Protein 7B7J (pdb70)

Solvent-accessible surface area: 5882 Å² total; per-residue (Å²): 180,123,52,4,71,2,13,0,36,3,47,145,32,96,10,86,20,107,24,72,4,103,17,54,4,63,91,19,14,90,80,6,26,160,80,0,23,62,116,0,142,122,95,72,48,80,51,34,133,62,158,58,200,33,134,44,30,1,2,72,125,105,36,64,64,14,136,78,90,47,3,0,51,112,36,125,4,119,101,56,54,106,0,80,10,102,45,92,67,94,157

Structure (mmCIF, N/CA/C/O backbone):
data_7B7J
#
_entry.id   7B7J
#
_cell.length_a   43.979
_cell.length_b   43.979
_cell.length_c   85.146
_cell.angle_alpha   90.000
_cell.angle_beta   90.000
_cell.angle_gamma   90.000
#
_symmetry.space_group_name_H-M   'P 43 21 2'
#
loop_
_entity.id
_entity.type
_entity.pdbx_description
1 polymer 'Secretion protein Snm4'
2 water water
#
loop_
_atom_site.group_PDB
_atom_site.id
_atom_site.type_symbol
_atom_site.label_atom_id
_atom_site.label_alt_id
_atom_site.label_comp_id
_atom_site.label_asym_id
_atom_site.label_entity_id
_atom_site.label_seq_id
_atom_site.pdbx_PDB_ins_code
_atom_site.Cartn_x
_atom_site.Cartn_y
_atom_site.Cartn_z
_atom_site.occupancy
_atom_site.B_iso_or_equiv
_atom_site.auth_seq_id
_atom_site.auth_comp_id
_atom_site.auth_asym_id
_atom_site.auth_atom_id
_atom_site.pdbx_PDB_model_num
ATOM 1 N N . PRO A 1 18 ? -1.717 23.130 86.340 1.00 72.28 17 PRO A N 1
ATOM 2 C CA . PRO A 1 18 ? -0.993 22.844 87.629 1.00 73.09 17 PRO A CA 1
ATOM 3 C C . PRO A 1 18 ? 0.469 22.522 87.305 1.00 66.87 17 PRO A C 1
ATOM 4 O O . PRO A 1 18 ? 0.654 21.713 86.395 1.00 63.59 17 PRO A O 1
ATOM 8 N N . GLN A 1 19 ? 1.445 22.990 88.088 1.00 55.92 18 GLN A N 1
ATOM 9 C CA . GLN A 1 19 ? 2.864 22.638 87.820 1.00 45.39 18 GLN A CA 1
ATOM 10 C C . GLN A 1 19 ? 3.218 21.233 88.316 1.00 38.27 18 GLN A C 1
ATOM 11 O O . GLN A 1 19 ? 2.702 20.808 89.352 1.00 34.84 18 GLN A O 1
ATOM 17 N N . ALA A 1 20 ? 4.103 20.568 87.580 1.00 34.65 19 ALA A N 1
ATOM 18 C CA . ALA A 1 20 ? 4.502 19.197 87.941 1.00 36.59 19 ALA A CA 1
ATOM 19 C C . ALA A 1 20 ? 6.018 19.079 87.990 1.00 33.71 19 ALA A C 1
ATOM 20 O O . ALA A 1 20 ? 6.691 19.963 87.473 1.00 33.72 19 ALA A O 1
ATOM 22 N N . ALA A 1 21 ? 6.507 18.047 88.658 1.00 28.22 20 ALA A N 1
ATOM 23 C CA . ALA A 1 21 ? 7.952 17.747 88.684 1.00 28.88 20 ALA A CA 1
ATOM 24 C C . ALA A 1 21 ? 8.027 16.279 88.290 1.00 30.63 20 ALA A C 1
ATOM 25 O O . ALA A 1 21 ? 7.398 15.398 88.908 1.00 30.64 20 ALA A O 1
ATOM 27 N N . VAL A 1 22 ? 8.962 15.950 87.411 1.00 27.83 21 VAL A N 1
ATOM 28 C CA . VAL A 1 22 ? 9.315 14.571 87.045 1.00 25.59 21 VAL A CA 1
ATOM 29 C C . VAL A 1 22 ? 10.561 14.166 87.894 1.00 28.56 21 VAL A C 1
ATOM 30 O O . VAL A 1 22 ? 11.663 14.752 87.701 1.00 30.92 21 VAL A O 1
ATOM 34 N N . VAL A 1 23 ? 10.359 13.148 88.749 1.00 29.09 22 VAL A N 1
ATOM 35 C CA . VAL A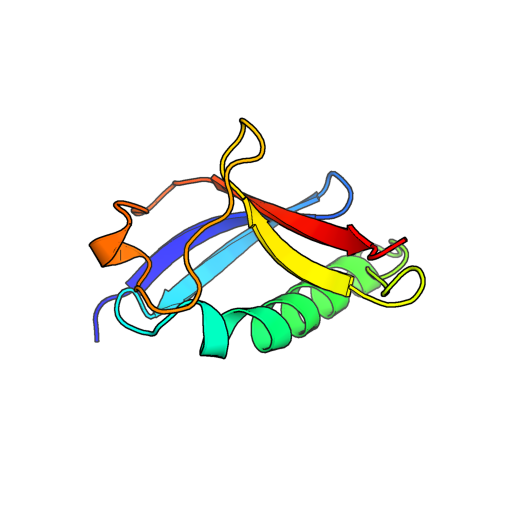 1 23 ? 11.360 12.788 89.733 1.00 27.40 22 VAL A CA 1
ATOM 36 C C . VAL A 1 23 ? 11.667 11.334 89.551 1.00 29.86 22 VAL A C 1
ATOM 37 O O . VAL A 1 23 ? 10.759 10.606 89.311 1.00 28.55 22 VAL A O 1
ATOM 41 N N . ALA A 1 24 ? 12.859 10.987 89.907 1.00 24.05 23 ALA A N 1
ATOM 42 C CA . ALA A 1 24 ? 13.280 9.593 90.008 1.00 25.30 23 ALA A CA 1
ATOM 43 C C . ALA A 1 24 ? 13.257 9.157 91.503 1.00 25.76 23 ALA A C 1
ATOM 44 O O . ALA A 1 24 ? 13.861 9.909 92.289 1.00 26.28 23 ALA A O 1
ATOM 46 N N . ILE A 1 25 ? 12.451 8.167 91.828 1.00 22.09 24 ILE A N 1
ATOM 47 C CA . ILE A 1 25 ? 12.357 7.597 93.186 1.00 22.49 24 ILE A CA 1
ATOM 48 C C . ILE A 1 25 ? 13.158 6.294 93.311 1.00 25.58 24 ILE A C 1
ATOM 49 O O . ILE A 1 25 ? 12.932 5.396 92.434 1.00 29.44 24 ILE A O 1
ATOM 54 N N . MET A 1 26 ? 14.118 6.261 94.240 1.00 25.77 25 MET A N 1
ATOM 55 C CA . MET A 1 26 ? 14.828 4.989 94.418 1.00 28.59 25 MET A CA 1
ATOM 56 C C . MET A 1 26 ? 14.102 4.273 95.561 1.00 26.54 25 MET A C 1
ATOM 57 O O . MET A 1 26 ? 14.063 4.841 96.713 1.00 26.67 25 MET A O 1
ATOM 62 N N . ALA A 1 27 ? 13.809 2.961 95.391 1.00 26.63 26 ALA A N 1
ATOM 63 C CA . ALA A 1 27 ? 13.222 2.155 96.489 1.00 34.22 26 ALA A CA 1
ATOM 64 C C . ALA A 1 27 ? 13.753 0.787 96.310 1.00 30.92 26 ALA A C 1
ATOM 65 O O . ALA A 1 27 ? 13.639 0.249 95.178 1.00 30.71 26 ALA A O 1
ATOM 67 N N . ALA A 1 28 ? 14.254 0.091 97.295 1.00 33.39 27 ALA A N 1
ATOM 68 C CA . ALA A 1 28 ? 14.723 -1.274 97.103 1.00 37.67 27 ALA A CA 1
ATOM 69 C C . ALA A 1 28 ? 15.637 -1.431 95.881 1.00 38.20 27 ALA A C 1
ATOM 70 O O . ALA A 1 28 ? 15.505 -2.474 95.222 1.00 31.46 27 ALA A O 1
ATOM 72 N N . ASP A 1 29 ? 16.626 -0.512 95.621 1.00 32.27 28 ASP A N 1
ATOM 73 C CA . ASP A 1 29 ? 17.532 -0.583 94.493 1.00 32.51 28 ASP A CA 1
ATOM 74 C C . ASP A 1 29 ? 16.823 -0.492 93.184 1.00 35.88 28 ASP A C 1
ATOM 75 O O . ASP A 1 29 ? 17.522 -0.665 92.182 1.00 39.77 28 ASP A O 1
ATOM 80 N N . VAL A 1 30 ? 15.549 -0.114 93.139 1.00 31.18 29 VAL A N 1
ATOM 81 C CA . VAL A 1 30 ? 14.794 0.041 91.858 1.00 31.10 29 VAL A CA 1
ATOM 82 C C . VAL A 1 30 ? 14.532 1.528 91.607 1.00 30.66 29 VAL A C 1
ATOM 83 O O . VAL A 1 30 ? 14.179 2.209 92.560 1.00 29.56 29 VAL A O 1
ATOM 87 N N . GLN A 1 31 ? 14.721 1.993 90.370 1.00 29.73 30 GLN A N 1
ATOM 88 C CA . GLN A 1 31 ? 14.338 3.436 90.089 1.00 30.79 30 GLN A CA 1
ATOM 89 C C . GLN A 1 31 ? 12.969 3.427 89.509 1.00 27.41 30 GLN A C 1
ATOM 90 O O . GLN A 1 31 ? 12.640 2.727 88.465 1.00 29.16 30 GLN A O 1
ATOM 96 N N . ILE A 1 32 ? 12.162 4.322 89.950 1.00 25.99 31 ILE A N 1
ATOM 97 C CA . ILE A 1 32 ? 10.772 4.547 89.459 1.00 27.13 31 ILE A CA 1
ATOM 98 C C . ILE A 1 32 ? 10.536 6.024 89.102 1.00 29.93 31 ILE A C 1
ATOM 99 O O . ILE A 1 32 ? 10.779 6.848 89.921 1.00 28.83 31 ILE A O 1
ATOM 104 N N . ALA A 1 33 ? 10.166 6.266 87.839 1.00 26.32 32 ALA A N 1
ATOM 105 C CA . ALA A 1 33 ? 9.950 7.630 87.385 1.00 29.30 32 ALA A CA 1
ATOM 106 C C . ALA A 1 33 ? 8.489 7.973 87.752 1.00 28.95 32 ALA A C 1
ATOM 107 O O . ALA A 1 33 ? 7.541 7.194 87.392 1.00 27.63 32 ALA A O 1
ATOM 109 N N . VAL A 1 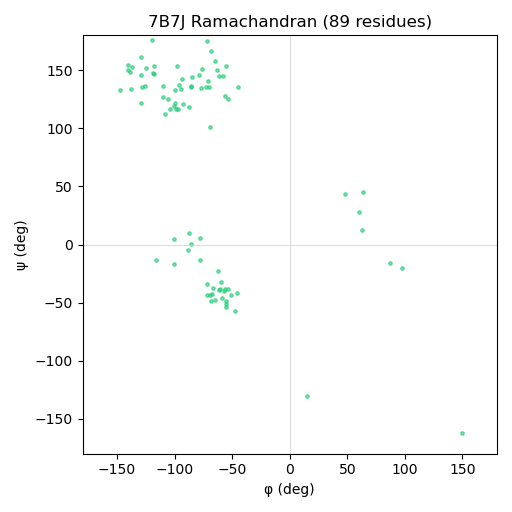34 ? 8.268 9.155 88.299 1.00 26.16 33 VAL A N 1
ATOM 110 C CA . VAL A 1 34 ? 6.891 9.639 88.537 1.00 27.23 33 VAL A CA 1
ATOM 111 C C . VAL A 1 34 ? 6.757 11.082 88.233 1.00 27.36 33 VAL A C 1
ATOM 112 O O . VAL A 1 34 ? 7.685 11.787 88.456 1.00 28.59 33 VAL A O 1
ATOM 116 N N . VAL A 1 35 ? 5.591 11.447 87.922 1.00 26.36 34 VAL A N 1
ATOM 117 C CA . VAL A 1 35 ? 5.100 12.844 87.800 1.00 28.51 34 VAL A CA 1
ATOM 118 C C . VAL A 1 35 ? 4.388 13.207 89.056 1.00 27.78 34 VAL A C 1
ATOM 119 O O . VAL A 1 35 ? 3.329 12.637 89.325 1.00 28.86 34 VAL A O 1
ATOM 123 N N . LEU A 1 36 ? 4.942 14.198 89.753 1.00 25.47 35 LEU A N 1
ATOM 124 C CA . LEU A 1 36 ? 4.369 14.645 91.084 1.00 29.03 35 LEU A CA 1
ATOM 125 C C . LEU A 1 36 ? 3.913 16.1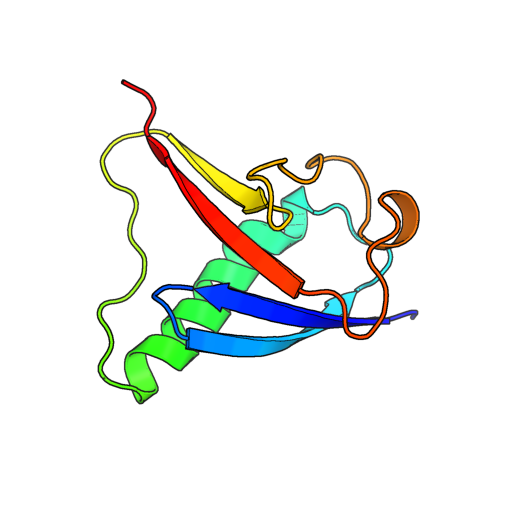13 91.060 1.00 33.01 35 LEU A C 1
ATOM 126 O O . LEU A 1 36 ? 4.483 16.949 90.352 1.00 29.91 35 LEU A O 1
ATOM 131 N N . ASP A 1 37 ? 2.878 16.441 91.799 1.00 27.40 36 ASP A N 1
ATOM 132 C CA . ASP A 1 37 ? 2.531 17.876 91.992 1.00 27.00 36 ASP A CA 1
ATOM 133 C C . ASP A 1 37 ? 3.781 18.577 92.578 1.00 29.21 36 ASP A C 1
ATOM 134 O O . ASP A 1 37 ? 4.195 18.239 93.669 1.00 28.56 36 ASP A O 1
ATOM 139 N N . ALA A 1 38 ? 4.182 19.668 91.943 1.00 29.03 37 ALA A N 1
ATOM 140 C CA . ALA A 1 38 ? 5.373 20.539 92.303 1.00 28.29 37 ALA A CA 1
ATOM 141 C C . ALA A 1 38 ? 5.065 21.458 93.495 1.00 31.14 37 ALA A C 1
ATOM 142 O O . ALA A 1 38 ? 6.082 22.057 93.962 1.00 31.15 37 ALA A O 1
ATOM 144 N N . HIS A 1 39 ? 3.804 21.593 93.877 1.00 29.95 38 HIS A N 1
ATOM 145 C CA . HIS A 1 39 ? 3.375 22.612 94.887 1.00 31.96 38 HIS A CA 1
ATOM 146 C C . HIS A 1 39 ? 2.815 21.962 96.165 1.00 33.17 38 HIS A C 1
ATOM 147 O O . HIS A 1 39 ? 2.577 22.655 97.142 1.00 32.66 38 HIS A O 1
ATOM 154 N N . ALA A 1 40 ? 2.520 20.659 96.159 1.00 28.87 39 ALA A N 1
ATOM 155 C CA . ALA A 1 40 ? 1.931 20.107 97.399 1.00 29.58 39 ALA A CA 1
ATOM 156 C C . ALA A 1 40 ? 3.008 19.926 98.441 1.00 27.51 39 ALA A C 1
ATOM 157 O O . ALA A 1 40 ? 4.108 19.497 98.087 1.00 28.99 39 ALA A O 1
ATOM 159 N N . PRO A 1 41 ? 2.668 20.009 99.746 1.00 31.43 40 PRO A N 1
ATOM 160 C CA . PRO A 1 41 ? 3.638 19.602 100.755 1.00 29.18 40 PRO A CA 1
ATOM 161 C C . PRO A 1 41 ? 4.005 18.153 100.612 1.00 28.45 40 PRO A C 1
ATOM 162 O O . PRO A 1 41 ? 3.094 17.297 100.382 1.00 31.76 40 PRO A O 1
ATOM 166 N N . ILE A 1 42 ? 5.241 17.844 100.891 1.00 28.65 41 ILE A N 1
ATOM 167 C CA . ILE A 1 42 ? 5.689 16.427 100.913 1.00 29.85 41 ILE A CA 1
ATOM 168 C C . ILE A 1 42 ? 4.805 15.536 101.771 1.00 30.21 41 ILE A C 1
ATOM 169 O O . ILE A 1 42 ? 4.645 14.391 101.355 1.00 32.56 41 ILE A O 1
ATOM 174 N N . SER A 1 43 ? 4.446 16.019 102.909 1.00 33.21 42 SER A N 1
ATOM 175 C CA . SER A 1 43 ? 3.619 15.317 103.904 1.00 37.65 42 SER A CA 1
ATOM 176 C C . SER A 1 43 ? 2.410 14.642 103.236 1.00 35.60 42 SER A C 1
ATOM 177 O O . SER A 1 43 ? 1.909 13.615 103.810 1.00 37.88 42 SER A O 1
ATOM 180 N N . VAL A 1 44 ? 1.763 15.305 102.294 1.00 32.80 43 VAL A N 1
ATOM 181 C CA . VAL A 1 44 ? 0.517 14.692 101.767 1.00 32.48 43 VAL A CA 1
ATOM 182 C C . VAL A 1 44 ? 0.933 13.793 100.625 1.00 31.39 43 VAL A C 1
ATOM 183 O O . VAL A 1 44 ? 0.076 12.932 100.154 1.00 31.43 43 VAL A O 1
ATOM 187 N N . MET A 1 45 ? 2.181 13.684 100.143 1.00 27.68 44 MET A N 1
ATOM 188 C CA . MET A 1 45 ? 2.583 12.776 99.071 1.00 27.56 44 MET A CA 1
ATOM 189 C C . MET A 1 45 ? 3.264 11.498 99.514 1.00 27.87 44 MET A C 1
ATOM 190 O O . MET A 1 45 ? 3.349 10.573 98.762 1.00 29.00 44 MET A O 1
ATOM 195 N N . ILE A 1 46 ? 3.752 11.468 100.778 1.00 28.58 45 ILE A N 1
ATOM 196 C CA . ILE A 1 46 ? 4.610 10.294 101.103 1.00 31.16 45 ILE A CA 1
ATOM 197 C C . ILE A 1 46 ? 3.925 8.937 101.158 1.00 30.09 45 ILE A C 1
ATOM 198 O O . ILE A 1 46 ? 4.460 7.978 100.525 1.00 29.59 45 ILE A O 1
ATOM 203 N N . ASP A 1 47 ? 2.856 8.873 101.848 1.00 29.34 46 ASP A N 1
ATOM 204 C CA . ASP A 1 47 ? 2.085 7.625 101.987 1.00 31.55 46 ASP A CA 1
ATOM 205 C C . ASP A 1 47 ? 1.480 7.257 100.692 1.00 29.70 46 ASP A C 1
ATOM 206 O O . ASP A 1 47 ? 1.678 6.116 100.222 1.00 29.66 46 ASP A O 1
ATOM 211 N N . PRO A 1 48 ? 0.916 8.262 99.969 1.00 28.52 47 PRO A N 1
ATOM 212 C CA . PRO A 1 48 ? 0.504 7.935 98.556 1.00 31.32 47 PRO A CA 1
ATOM 213 C C . PRO A 1 48 ? 1.581 7.375 97.620 1.00 31.55 47 PRO A C 1
ATOM 214 O O . PRO A 1 48 ? 1.315 6.413 96.810 1.00 31.36 47 PRO A O 1
ATOM 218 N N . LEU A 1 49 ? 2.778 7.867 97.727 1.00 27.49 48 LEU A N 1
ATOM 219 C CA . LEU A 1 49 ? 3.936 7.451 96.954 1.00 27.02 48 LEU A CA 1
ATOM 220 C C . LEU A 1 49 ? 4.380 6.092 97.406 1.00 27.20 48 LEU A C 1
ATOM 221 O O . LEU A 1 49 ? 4.694 5.270 96.416 1.00 24.06 48 LEU A O 1
ATOM 226 N N . LEU A 1 50 ? 4.446 5.802 98.650 1.00 27.24 49 LEU A N 1
ATOM 227 C CA . LEU A 1 50 ? 4.767 4.436 99.052 1.00 28.36 49 LEU A CA 1
ATOM 228 C C . LEU A 1 50 ? 3.808 3.407 98.366 1.00 28.45 49 LEU A C 1
ATOM 229 O O . LEU A 1 50 ? 4.219 2.273 98.018 1.00 29.42 49 LEU A O 1
ATOM 234 N N . LYS A 1 51 ? 2.536 3.757 98.223 1.00 30.80 50 LYS A N 1
ATOM 235 C CA . LYS A 1 51 ? 1.577 2.794 97.627 1.00 35.04 50 LYS A CA 1
ATOM 236 C C . LYS A 1 51 ? 1.883 2.589 96.135 1.00 30.63 50 LYS A C 1
ATOM 237 O O . LYS A 1 51 ? 1.841 1.451 95.685 1.00 31.04 50 LYS A O 1
ATOM 243 N N . VAL A 1 52 ? 2.166 3.682 95.420 1.00 32.16 51 VAL A N 1
ATOM 244 C CA . VAL A 1 52 ? 2.475 3.528 93.962 1.00 30.12 51 VAL A CA 1
ATOM 245 C C . VAL A 1 52 ? 3.753 2.729 93.888 1.00 29.11 51 VAL A C 1
ATOM 246 O O . VAL A 1 52 ? 3.903 1.935 92.928 1.00 30.71 51 VAL A O 1
ATOM 250 N N . VAL A 1 53 ? 4.780 3.107 94.677 1.00 27.82 52 VAL A N 1
ATOM 251 C CA . VAL A 1 53 ? 6.040 2.353 94.705 1.00 27.65 52 VAL A CA 1
ATOM 252 C C . VAL A 1 53 ? 5.779 0.881 94.833 1.00 31.87 52 VAL A C 1
ATOM 253 O O . VAL A 1 53 ? 6.474 -0.004 94.180 1.00 29.18 52 VAL A O 1
ATOM 257 N N . ASN A 1 54 ? 5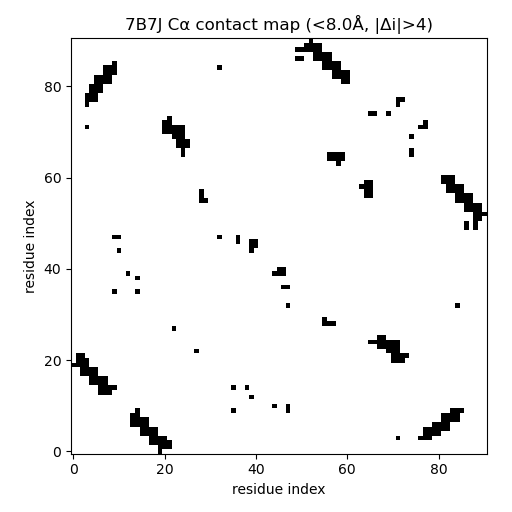.056 0.498 95.905 1.00 29.90 53 ASN A N 1
ATOM 258 C CA . ASN A 1 54 ? 4.786 -0.904 96.203 1.00 31.44 53 ASN A CA 1
ATOM 259 C C . ASN A 1 54 ? 4.071 -1.563 95.010 1.00 32.84 53 ASN A C 1
ATOM 260 O O . ASN A 1 54 ?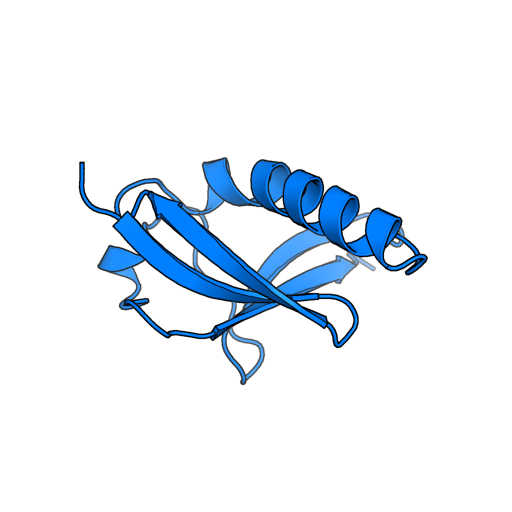 4.320 -2.763 94.873 1.00 34.62 53 ASN A O 1
ATOM 265 N N . THR A 1 55 ? 3.131 -0.895 94.350 1.00 34.10 54 THR A N 1
ATOM 266 C CA . THR A 1 55 ? 2.512 -1.482 93.157 1.00 34.71 54 THR A CA 1
ATOM 267 C C . THR A 1 55 ? 3.651 -1.850 92.142 1.00 32.12 54 THR A C 1
ATOM 268 O O . THR A 1 55 ? 3.585 -2.881 91.634 1.00 39.72 54 THR A O 1
ATOM 272 N N . ARG A 1 56 ? 4.528 -0.895 91.857 1.00 33.43 55 ARG A N 1
ATOM 273 C CA . ARG A 1 56 ? 5.627 -1.171 90.918 1.00 33.36 55 ARG A CA 1
ATOM 274 C C . ARG A 1 56 ? 6.496 -2.324 91.379 1.00 31.82 55 ARG A C 1
ATOM 275 O O . ARG A 1 56 ? 6.901 -3.205 90.631 1.00 29.94 55 ARG A O 1
ATOM 283 N N . LEU A 1 57 ? 6.884 -2.317 92.696 1.00 28.60 56 LEU A N 1
ATOM 284 C CA . LEU A 1 57 ? 7.733 -3.438 93.192 1.00 30.58 56 LEU A CA 1
ATOM 285 C C . LEU A 1 57 ? 7.072 -4.724 93.054 1.00 29.52 56 LEU A C 1
ATOM 286 O O . LEU A 1 57 ? 7.671 -5.813 92.762 1.00 32.60 56 LEU A O 1
ATOM 291 N N . ARG A 1 58 ? 5.769 -4.763 93.295 1.00 33.87 57 ARG A N 1
ATOM 292 C CA . ARG A 1 58 ? 5.062 -6.076 93.247 1.00 38.87 57 ARG A CA 1
ATOM 293 C C . ARG A 1 58 ? 5.055 -6.632 91.815 1.00 38.51 57 ARG A C 1
ATOM 294 O O . ARG A 1 58 ? 5.176 -7.844 91.665 1.00 41.72 57 ARG A O 1
ATOM 302 N N . GLU A 1 59 ? 4.907 -5.777 90.813 1.00 36.10 58 GLU A N 1
ATOM 303 C CA . GLU A 1 59 ? 4.960 -6.224 89.397 1.00 39.43 58 GLU A CA 1
ATOM 304 C C . GLU A 1 59 ? 6.339 -6.825 89.129 1.00 39.14 58 GLU A C 1
ATOM 305 O O . GLU A 1 59 ? 6.418 -7.807 88.381 1.00 40.74 58 GLU A O 1
ATOM 311 N N . LEU A 1 60 ? 7.381 -6.217 89.689 1.00 32.34 59 LEU A N 1
ATOM 312 C CA . LEU A 1 60 ? 8.769 -6.781 89.567 1.00 34.63 59 LEU A CA 1
ATOM 313 C C . LEU A 1 60 ? 9.070 -7.942 90.483 1.00 41.03 59 LEU A C 1
ATOM 314 O O . LEU A 1 60 ? 10.122 -8.508 90.271 1.00 44.59 59 LEU A O 1
ATOM 319 N N . GLY A 1 61 ? 8.100 -8.475 91.246 1.00 43.37 60 GLY A N 1
ATOM 320 C CA . GLY A 1 61 ? 8.244 -9.590 92.207 1.00 47.73 60 GLY A CA 1
ATOM 321 C C . GLY A 1 61 ? 9.248 -9.241 93.307 1.00 44.93 60 GLY A C 1
ATOM 322 O O . GLY A 1 61 ? 9.861 -10.179 93.683 1.00 50.99 60 GLY A O 1
ATOM 323 N N . VAL A 1 62 ? 9.418 -7.983 93.633 1.00 42.55 61 VAL A N 1
ATOM 324 C CA . VAL A 1 62 ? 10.258 -7.419 94.732 1.00 46.98 61 VAL A CA 1
ATOM 325 C C . VAL A 1 62 ? 9.405 -7.221 95.993 1.00 48.31 61 VAL A C 1
ATOM 326 O O . VAL A 1 62 ? 8.147 -6.837 95.867 1.00 46.25 61 VAL A O 1
ATOM 330 N N . ALA A 1 63 ? 10.010 -7.486 97.175 1.00 51.84 62 ALA A N 1
ATOM 331 C CA . ALA A 1 63 ? 9.200 -7.530 98.423 1.00 54.48 62 ALA A CA 1
ATOM 332 C C . ALA A 1 63 ? 8.833 -6.057 98.614 1.00 42.93 62 ALA A C 1
ATOM 333 O O . ALA A 1 63 ? 9.625 -5.177 98.377 1.00 43.34 62 ALA A O 1
ATOM 335 N N . PRO A 1 64 ? 7.582 -5.777 98.933 1.00 45.67 63 PRO A N 1
ATOM 336 C CA . PRO A 1 64 ? 7.145 -4.408 99.126 1.00 48.12 63 PRO A CA 1
ATOM 337 C C . PRO A 1 64 ? 7.866 -3.765 100.360 1.00 52.05 63 PRO A C 1
ATOM 338 O O . PRO A 1 64 ? 8.442 -4.428 101.266 1.00 48.12 63 PRO A O 1
ATOM 342 N N . LEU A 1 65 ? 7.906 -2.440 100.352 1.00 48.68 64 LEU A N 1
ATOM 343 C CA . LEU A 1 65 ? 8.597 -1.742 101.458 1.00 49.82 64 LEU A CA 1
ATOM 344 C C . LEU A 1 65 ? 7.661 -1.779 10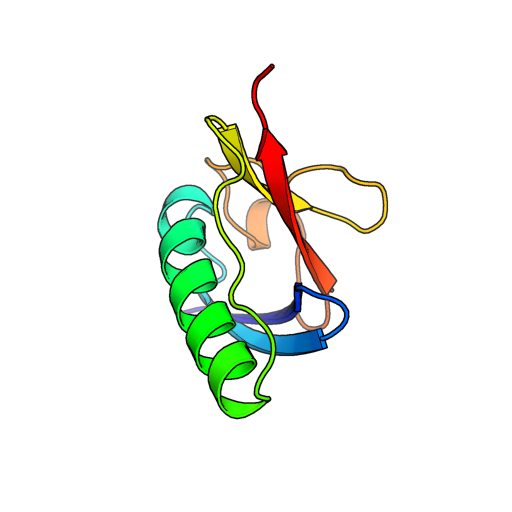2.660 1.00 50.47 64 LEU A C 1
ATOM 345 O O . LEU A 1 65 ? 6.460 -1.532 102.472 1.00 49.16 64 LEU A O 1
ATOM 350 N N . GLU A 1 66 ? 8.194 -2.097 103.839 1.00 52.45 65 GLU A N 1
ATOM 351 C CA . GLU A 1 66 ? 7.311 -2.266 105.023 1.00 66.20 65 GLU A CA 1
ATOM 352 C C . GLU A 1 66 ? 7.924 -1.636 106.269 1.00 66.89 65 GLU A C 1
ATOM 353 O O . GLU A 1 66 ? 9.157 -1.646 106.405 1.00 69.89 65 GLU A O 1
ATOM 359 N N . ALA A 1 67 ? 7.061 -1.150 107.153 1.00 73.92 66 ALA A N 1
ATOM 360 C CA . ALA A 1 67 ? 7.516 -0.483 108.387 1.00 82.03 66 ALA A CA 1
ATOM 361 C C . ALA A 1 67 ? 8.162 -1.440 109.397 1.00 80.47 66 ALA A C 1
ATOM 362 O O . ALA A 1 67 ? 7.412 -2.167 110.061 1.00 75.37 66 ALA A O 1
ATOM 364 N N . LYS A 1 68 ? 9.490 -1.481 109.469 1.00 79.53 67 LYS A N 1
ATOM 365 C CA . LYS A 1 68 ? 10.243 -2.215 110.537 1.00 83.95 67 LYS A CA 1
ATOM 366 C C . LYS A 1 68 ? 9.526 -1.367 111.626 1.00 89.51 67 LYS A C 1
ATOM 367 O O . LYS A 1 68 ? 9.164 -0.140 111.394 1.00 82.73 67 LYS A O 1
ATOM 373 N N . GLY A 1 69 ? 9.255 -2.002 112.776 1.00 91.58 68 GLY A N 1
ATOM 374 C CA . GLY A 1 69 ? 8.605 -1.383 113.957 1.00 90.90 68 GLY A CA 1
ATOM 375 C C . GLY A 1 69 ? 7.904 -0.053 113.809 1.00 84.03 68 GLY A C 1
ATOM 376 O O . GLY A 1 69 ? 6.969 0.068 112.990 1.00 89.78 68 GLY A O 1
ATOM 377 N N . ARG A 1 70 ? 8.235 0.865 114.708 1.00 76.72 69 ARG A N 1
ATOM 378 C CA . ARG A 1 70 ? 7.621 2.203 114.659 1.00 76.28 69 ARG A CA 1
ATOM 379 C C . ARG A 1 70 ? 8.616 3.106 113.956 1.00 72.25 69 ARG A C 1
ATOM 380 O O . ARG A 1 70 ? 9.794 2.770 113.990 1.00 69.74 69 ARG A O 1
ATOM 388 N N . GLY A 1 71 ? 8.139 4.172 113.319 1.00 65.71 70 GLY A N 1
ATOM 389 C CA . GLY A 1 71 ? 9.052 5.168 112.691 1.00 53.26 70 GLY A CA 1
ATOM 390 C C . GLY A 1 71 ? 8.397 5.823 111.464 1.00 55.90 70 GLY A C 1
ATOM 391 O O . GLY A 1 71 ? 7.155 5.890 111.413 1.00 52.03 70 GLY A O 1
ATOM 392 N N . ARG A 1 72 ? 9.170 6.444 110.588 1.00 46.77 71 ARG A N 1
ATOM 393 C CA . ARG A 1 72 ? 8.641 7.476 109.703 1.00 43.89 71 ARG A CA 1
ATOM 394 C C . ARG A 1 72 ? 9.226 7.246 108.335 1.00 40.24 71 ARG A C 1
ATOM 395 O O . ARG A 1 72 ? 10.447 7.038 108.248 1.00 37.55 71 ARG A O 1
ATOM 403 N N . TRP A 1 73 ? 8.412 7.292 107.314 1.00 37.23 72 TRP A N 1
ATOM 404 C CA . TRP A 1 73 ? 8.864 7.204 105.911 1.00 35.89 72 TRP A CA 1
ATOM 405 C C . TRP A 1 73 ? 9.239 8.612 105.485 1.00 37.60 72 TRP A C 1
ATOM 406 O O . TRP A 1 73 ? 8.542 9.531 105.939 1.00 34.44 72 TRP A O 1
ATOM 417 N N . MET A 1 74 ? 10.366 8.759 104.789 1.00 35.17 73 MET A N 1
ATOM 418 C CA . MET A 1 74 ? 10.865 10.077 104.357 1.00 30.82 73 MET A CA 1
ATOM 419 C C . MET A 1 74 ? 11.454 9.993 102.943 1.00 29.96 73 MET A C 1
ATOM 420 O O . MET A 1 74 ? 11.842 8.902 102.527 1.00 29.27 73 MET A O 1
ATOM 425 N N . LEU A 1 75 ? 11.365 11.086 102.245 1.00 29.20 74 LEU A N 1
ATOM 426 C CA . LEU A 1 75 ? 12.095 11.268 100.995 1.00 27.63 74 LEU A CA 1
ATOM 427 C C . LEU A 1 75 ? 13.431 11.956 101.245 1.00 28.42 74 LEU A C 1
ATOM 428 O O . LEU A 1 75 ? 13.385 13.049 101.804 1.00 31.69 74 LEU A O 1
ATOM 433 N N . CYS A 1 76 ? 14.472 11.303 100.873 1.00 25.52 75 CYS A N 1
ATOM 434 C CA . CYS A 1 76 ? 15.869 11.731 101.219 1.00 26.67 75 CYS A CA 1
ATOM 435 C C . CYS A 1 76 ? 16.717 12.050 99.926 1.00 26.17 75 CYS A C 1
ATOM 436 O O . CYS A 1 76 ? 16.619 11.417 98.903 1.00 23.58 75 CYS A O 1
ATOM 439 N N . LEU A 1 77 ? 17.663 13.056 100.050 1.00 27.43 76 LEU A N 1
ATOM 440 C CA . LEU A 1 77 ? 18.710 13.411 99.049 1.00 27.28 76 LEU A CA 1
ATOM 441 C C . LEU A 1 77 ? 19.707 12.253 99.134 1.00 27.05 76 LEU A C 1
ATOM 442 O O . LEU A 1 77 ? 19.645 11.467 100.075 1.00 25.41 76 LEU A O 1
ATOM 447 N N . VAL A 1 78 ? 20.714 12.292 98.235 1.00 24.52 77 VAL A N 1
ATOM 448 C CA . VAL A 1 78 ? 21.749 11.209 98.125 1.00 23.61 77 VAL A CA 1
ATOM 449 C C . VAL A 1 78 ? 22.521 11.038 99.404 1.00 25.44 77 VAL A C 1
ATOM 450 O O . VAL A 1 78 ? 23.206 10.053 99.700 1.00 28.50 77 VAL A O 1
ATOM 454 N N . ASP A 1 79 ? 22.730 12.123 100.155 1.00 25.57 78 ASP A N 1
ATOM 455 C CA . ASP A 1 79 ? 23.467 12.198 101.449 1.00 27.95 78 ASP A CA 1
ATOM 456 C C . ASP A 1 79 ? 22.589 11.910 102.674 1.00 27.41 78 ASP A C 1
ATOM 457 O O . ASP A 1 79 ? 23.156 12.040 103.745 1.00 29.32 78 ASP A O 1
ATOM 462 N N . GLY A 1 80 ? 21.378 11.441 102.460 1.00 28.38 79 GLY A N 1
ATOM 463 C CA . GLY A 1 80 ? 20.613 10.961 103.615 1.00 30.76 79 GLY A CA 1
ATOM 464 C C . GLY A 1 80 ? 19.671 12.063 104.090 1.00 36.07 79 GLY A C 1
ATOM 465 O O . GLY A 1 80 ? 18.842 11.843 105.128 1.00 34.22 79 GLY A O 1
ATOM 466 N N . THR A 1 81 ? 19.955 13.354 103.726 1.00 31.87 80 THR A N 1
ATOM 467 C CA . THR A 1 81 ? 19.122 14.519 104.125 1.00 28.17 80 THR A CA 1
ATOM 468 C C . THR A 1 81 ? 17.670 14.355 103.770 1.00 28.42 80 THR A C 1
ATOM 469 O O . THR A 1 81 ? 17.261 14.246 102.634 1.00 27.20 80 THR A O 1
ATOM 473 N N . PRO A 1 82 ? 16.761 14.488 104.753 1.00 28.76 81 PRO A N 1
ATOM 474 C CA . PRO A 1 82 ? 15.349 14.311 104.451 1.00 28.91 81 PRO A CA 1
ATOM 475 C C . PRO A 1 82 ? 14.713 15.593 103.918 1.00 30.35 81 PRO A C 1
ATOM 476 O O . PRO A 1 82 ? 15.044 16.656 104.459 1.00 34.72 81 PRO A O 1
ATOM 480 N N . LEU A 1 83 ? 13.820 15.459 103.011 1.00 30.92 82 LEU A N 1
ATOM 481 C CA . LEU A 1 83 ? 12.958 16.618 102.635 1.00 31.41 82 LEU A CA 1
ATOM 482 C C . LEU A 1 83 ? 12.122 16.999 103.867 1.00 32.59 82 LEU A C 1
ATOM 483 O O . LEU A 1 83 ? 11.659 16.063 104.582 1.00 33.90 82 LEU A O 1
ATOM 488 N N . ARG A 1 84 ? 11.727 18.216 104.088 1.00 32.81 83 ARG A N 1
ATOM 489 C CA . ARG A 1 84 ? 10.821 18.784 105.084 1.00 33.04 83 ARG A CA 1
ATOM 490 C C . ARG A 1 84 ? 9.441 18.402 104.721 1.00 32.76 83 ARG A C 1
ATOM 491 O O . ARG A 1 84 ? 9.065 18.546 103.571 1.00 30.38 83 ARG A O 1
ATOM 499 N N . PRO A 1 85 ? 8.673 18.001 105.599 1.00 32.54 84 PRO A N 1
ATOM 500 C CA . PRO A 1 85 ? 7.336 17.521 105.279 1.00 34.17 84 PRO A CA 1
ATOM 501 C C . PRO A 1 85 ? 6.448 18.687 104.876 1.00 36.82 84 PRO A C 1
ATOM 502 O O . PRO A 1 85 ? 5.472 18.453 104.075 1.00 33.90 84 PRO A O 1
ATOM 506 N N . ASN A 1 86 ? 6.695 19.811 105.496 1.00 35.63 85 ASN A N 1
ATOM 507 C CA . ASN A 1 86 ? 5.753 20.962 105.359 1.00 38.42 85 ASN A CA 1
ATOM 508 C C . ASN A 1 86 ? 6.043 21.844 104.095 1.00 40.05 85 ASN A C 1
ATOM 509 O O . ASN A 1 86 ? 5.303 22.743 103.828 1.00 38.57 85 ASN A O 1
ATOM 514 N N . LEU A 1 87 ? 6.991 21.558 103.305 1.00 32.75 86 LEU A N 1
ATOM 515 C CA . LEU A 1 87 ? 7.329 22.332 102.094 1.00 28.98 86 LEU A CA 1
ATOM 516 C C . LEU A 1 87 ? 7.171 21.450 100.884 1.00 29.52 86 LEU A C 1
ATOM 517 O O . LEU A 1 87 ? 7.218 20.150 100.916 1.00 28.97 86 LEU A O 1
ATOM 522 N N . SER A 1 88 ? 6.910 22.135 99.776 1.00 29.77 87 SER A N 1
ATOM 523 C CA . SER A 1 88 ? 6.826 21.543 98.419 1.00 29.48 87 SER A CA 1
ATOM 524 C C . SER A 1 88 ? 8.201 21.039 97.905 1.00 29.05 87 SER A C 1
ATOM 525 O O . SER A 1 88 ? 9.250 21.537 98.312 1.00 29.94 87 SER A O 1
ATOM 528 N N . LEU A 1 89 ? 8.101 20.244 96.804 1.00 27.85 88 LEU A N 1
ATOM 529 C CA . LEU A 1 89 ? 9.285 19.980 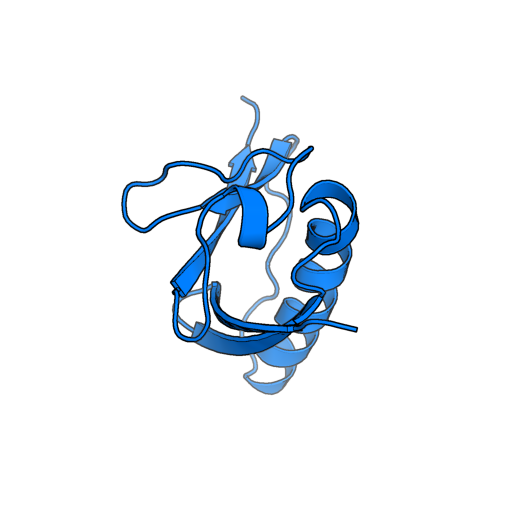95.990 1.00 24.63 88 LEU A CA 1
ATOM 530 C C . LEU A 1 89 ? 9.918 21.304 95.536 1.00 27.48 88 LEU A C 1
ATOM 531 O O . LEU A 1 89 ? 11.144 21.474 95.618 1.00 28.83 88 LEU A O 1
ATOM 536 N N . THR A 1 90 ? 9.096 22.152 94.913 1.00 29.29 89 THR A N 1
ATOM 537 C CA . THR A 1 90 ? 9.651 23.434 94.372 1.00 32.27 89 THR A CA 1
ATOM 538 C C . THR A 1 90 ? 10.364 24.207 95.487 1.00 33.84 89 THR A C 1
ATOM 539 O O . THR A 1 90 ? 11.488 24.762 95.211 1.00 32.41 89 THR A O 1
ATOM 543 N N . GLU A 1 91 ? 9.711 24.343 96.607 1.00 32.31 90 GLU A N 1
ATOM 544 C CA . GLU A 1 91 ? 10.316 25.169 97.708 1.00 36.21 90 GLU A CA 1
ATOM 545 C C . GLU A 1 91 ? 11.601 24.572 98.173 1.00 35.00 90 GLU A C 1
ATOM 546 O O . GLU A 1 91 ? 12.434 25.367 98.724 1.00 34.93 90 GLU A O 1
ATOM 552 N N . GLN A 1 92 ? 11.874 23.277 97.998 1.00 30.49 91 GLN A N 1
ATOM 553 C CA . GLN A 1 92 ? 13.050 22.569 98.480 1.00 32.63 91 GLN A CA 1
ATOM 554 C C . GLN A 1 92 ? 14.016 22.428 97.320 1.00 30.31 91 GLN A C 1
ATOM 555 O O . GLN A 1 92 ? 14.913 21.572 97.426 1.00 32.80 91 GLN A O 1
ATOM 561 N N . GLU A 1 93 ? 13.756 22.984 96.182 1.00 31.17 92 GLU A N 1
ATOM 562 C CA . GLU A 1 93 ? 14.638 22.974 94.974 1.00 31.57 92 GLU A CA 1
ATOM 563 C C . GLU A 1 93 ? 14.814 21.578 94.483 1.00 32.73 92 GLU A C 1
ATOM 564 O O . GLU A 1 93 ? 15.873 21.160 93.989 1.00 33.47 92 GLU A O 1
ATOM 570 N N . VAL A 1 94 ? 13.731 20.809 94.404 1.00 28.03 93 VAL A N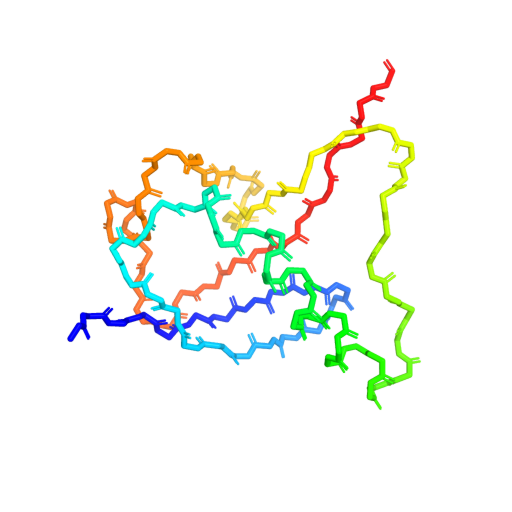 1
ATOM 571 C CA . VAL A 1 94 ? 13.731 19.513 93.743 1.00 26.53 93 VAL A CA 1
ATOM 572 C C . VAL A 1 94 ? 13.014 19.759 92.405 1.00 27.67 93 VAL A C 1
ATOM 573 O O . VAL A 1 94 ? 11.843 20.163 92.336 1.00 28.61 93 VAL A O 1
ATOM 577 N N . TYR A 1 95 ? 13.748 19.572 91.368 1.00 25.73 94 TYR A N 1
ATOM 578 C CA . TYR A 1 95 ? 13.259 19.857 89.951 1.00 28.27 94 TYR A CA 1
ATOM 579 C C . TYR A 1 95 ? 13.259 18.623 89.060 1.00 28.91 94 TYR A C 1
ATOM 580 O O . TYR A 1 95 ? 13.725 17.531 89.447 1.00 24.62 94 TYR A O 1
ATOM 589 N N . ASP A 1 96 ? 12.739 18.846 87.821 1.00 25.91 95 ASP A N 1
ATOM 590 C CA . ASP A 1 96 ? 12.699 17.719 86.847 1.00 25.71 95 ASP A CA 1
ATOM 591 C C . ASP A 1 96 ? 14.018 16.983 86.862 1.00 27.65 95 ASP A C 1
ATOM 592 O O . ASP A 1 96 ? 15.095 17.668 86.527 1.00 25.57 95 ASP A O 1
ATOM 597 N N . GLY A 1 97 ? 13.982 15.722 86.867 1.00 26.05 96 GLY A N 1
ATOM 598 C CA . GLY A 1 97 ? 15.173 14.873 86.724 1.00 25.71 96 GLY A CA 1
ATOM 599 C C . GLY A 1 97 ? 15.875 14.571 88.073 1.00 25.06 96 GLY A C 1
ATOM 600 O O . GLY A 1 97 ? 16.790 13.705 88.081 1.00 26.09 96 GLY A O 1
ATOM 601 N N . ASP A 1 98 ? 15.589 15.301 89.124 1.00 23.65 97 ASP A N 1
ATOM 602 C CA . ASP A 1 98 ? 16.110 15.052 90.495 1.00 23.33 97 ASP A CA 1
ATOM 603 C C . ASP A 1 98 ? 15.757 13.648 90.891 1.00 22.79 97 ASP A C 1
ATOM 604 O O . ASP A 1 98 ? 14.678 13.101 90.620 1.00 26.46 97 ASP A O 1
ATOM 609 N N . ARG A 1 99 ? 16.610 13.065 91.829 1.00 26.86 98 ARG A N 1
ATOM 610 C CA . ARG A 1 99 ? 16.439 11.737 92.303 1.00 24.58 98 ARG A CA 1
ATOM 611 C C . ARG A 1 99 ? 16.370 11.815 93.881 1.00 23.59 98 ARG A C 1
ATOM 612 O O . ARG A 1 99 ? 17.194 12.542 94.518 1.00 27.82 98 ARG A O 1
ATOM 620 N N . LEU A 1 100 ? 15.416 11.062 94.415 1.00 22.68 99 LEU A N 1
ATOM 621 C CA . LEU A 1 100 ? 15.103 10.977 95.880 1.00 24.29 99 LEU A CA 1
ATOM 622 C C . LEU A 1 100 ? 15.050 9.519 96.311 1.00 24.60 99 LEU A C 1
ATOM 623 O O . LEU A 1 100 ? 14.654 8.687 95.520 1.00 27.61 99 LEU A O 1
ATOM 628 N N . TRP A 1 101 ? 15.470 9.203 97.519 1.00 25.19 100 TRP A N 1
ATOM 629 C CA . TRP A 1 101 ? 15.437 7.882 98.092 1.00 29.34 100 TRP A CA 1
ATOM 630 C C . TRP A 1 101 ? 14.307 7.819 99.131 1.00 28.90 100 TRP A C 1
ATOM 631 O O . TRP A 1 101 ? 14.207 8.595 99.966 1.00 26.59 100 TRP A O 1
ATOM 642 N N . LEU A 1 102 ? 13.447 6.857 98.930 1.00 25.28 101 LEU A N 1
ATOM 643 C CA . LEU A 1 102 ? 12.343 6.672 99.890 1.00 28.29 101 LEU A CA 1
ATOM 644 C C . LEU A 1 102 ? 12.850 5.775 100.974 1.00 33.48 101 LEU A C 1
ATOM 645 O O . LEU A 1 102 ? 13.259 4.586 100.690 1.00 31.23 101 LEU A O 1
ATOM 650 N N . LYS A 1 103 ? 12.906 6.219 102.255 1.00 30.59 102 LYS A N 1
ATOM 651 C CA . LYS A 1 103 ? 13.641 5.506 103.261 1.00 33.83 102 LYS A CA 1
ATOM 652 C C . LYS A 1 103 ? 12.723 5.500 104.531 1.00 35.31 102 LYS A C 1
ATOM 653 O O . LYS A 1 103 ? 12.012 6.422 104.762 1.00 32.94 102 LYS A O 1
ATOM 659 N N . PHE A 1 104 ? 12.880 4.514 105.348 1.00 37.09 103 PHE A N 1
ATOM 660 C CA . PHE A 1 104 ? 12.124 4.339 106.608 1.00 37.68 103 PHE A CA 1
ATOM 661 C C . PHE A 1 104 ? 13.086 4.561 107.742 1.00 39.75 103 PHE A C 1
ATOM 662 O O . PHE A 1 104 ? 14.090 3.946 107.821 1.00 39.64 103 PHE A O 1
ATOM 670 N N . LEU A 1 105 ? 12.732 5.426 108.635 1.00 38.10 104 LEU A N 1
ATOM 671 C CA . LEU A 1 105 ? 13.566 5.562 109.808 1.00 41.02 104 LEU A CA 1
ATOM 672 C C . LEU A 1 105 ? 12.890 5.000 111.026 1.00 46.63 104 LEU A C 1
ATOM 673 O O . LEU A 1 105 ? 11.781 5.480 111.380 1.00 46.70 104 LEU A O 1
ATOM 678 N N . GLU A 1 106 ? 13.337 3.941 111.607 1.00 48.94 105 GLU A N 1
ATOM 679 C CA . GLU A 1 106 ? 12.807 3.101 112.661 1.00 54.03 105 GLU A CA 1
ATOM 680 C C . GLU A 1 106 ? 12.925 3.980 113.923 1.00 59.00 105 GLU A C 1
ATOM 681 O O . GLU A 1 106 ? 13.881 4.750 114.065 1.00 59.86 105 GLU A O 1
ATOM 687 N N . ASP A 1 107 ? 12.056 3.913 114.664 1.00 61.97 106 ASP A N 1
ATOM 688 C CA . ASP A 1 107 ? 12.308 4.633 115.935 1.00 76.91 106 ASP A CA 1
ATOM 689 C C . ASP A 1 107 ? 12.746 3.601 116.969 1.00 72.36 106 ASP A C 1
ATOM 690 O O . ASP A 1 107 ? 12.052 2.583 117.057 1.00 72.65 106 ASP A O 1
ATOM 695 N N . THR A 1 108 ? 13.795 3.779 117.756 1.00 78.47 107 THR A N 1
ATOM 696 C CA . THR A 1 108 ? 14.379 2.580 118.485 1.00 72.26 107 THR A CA 1
ATOM 697 C C . THR A 1 108 ? 14.247 2.563 120.036 1.00 84.42 107 THR A C 1
ATOM 698 O O . THR A 1 108 ? 14.523 3.516 120.718 1.00 86.52 107 THR A O 1
#

Radius of gyration: 12.69 Å; Cα contacts (8 Å, |Δi|>4): 160; chains: 1; bounding box: 24×35×32 Å

Foldseek 3Di:
DDWAWEWEAEPNDTDTDIGDQWDFQQVCQVVVLVVVQVVCVVVVHHRDDAPADWDKFWAAPVRHGDDRGGGCVVVVNHHYYYTYTDTDHDD

Secondary structure (DSSP, 8-state):
--EEEEEEEETTEEEEEEEESSSBHHHHHHHHHHHHHHHHHHHTPPPP---SEEEEEEE-TTSPBPPTTSBTGGGT--TT-EEEEEEEEE-

Nearest PDB structures (foldseek):
  7b7j-assembly1_A  TM=1.011E+00  e=1.414E-18  Mycobacterium xenopi
  7b9s-assembly1_S  TM=9.731E-01  e=1.255E-16  Mycobacterium xenopi RIVM700367
  7b9f-assembly1_X  TM=9.749E-01  e=6.487E-16  Mycobacterium xenopi RIVM700367
  7b9s-assembly1_W  TM=9.686E-01  e=1.571E-15  Mycobacterium xenopi RIVM700367
  7np7-assembly1_DB  TM=9.636E-01  e=2.873E-14  Mycobacterium tuberculosis H37Rv

B-factor: mean 39.95, std 16.27, range [22.09, 106.07]

Sequence (91 aa):
PQAAVVAIMAADVQIAVVLDAHAPISVMIDPLLKVVNTRLRELGVAPLEAKGRGRWMLCLVDGTPLRPNLSLTEQEVYDGDRLWLKFLEDT